Protein AF-A0A2V9ZB65-F1 (afdb_monomer_lite)

Sequence (73 aa):
RDWTTIDIDLWRHYWFGMVNRGVMAQPYWWDEQWTISVQHTEADIDKHLAAFEDVAPALAKAQQERTAAVAVH

Structure (mmCIF, N/CA/C/O backbone):
data_AF-A0A2V9ZB65-F1
#
_entry.id   AF-A0A2V9ZB65-F1
#
loop_
_atom_site.group_PDB
_atom_site.id
_atom_site.type_symbol
_atom_site.label_atom_id
_atom_site.label_alt_id
_atom_site.label_comp_id
_atom_site.label_asym_id
_atom_site.label_entity_id
_atom_site.label_seq_id
_atom_site.pdbx_PDB_ins_code
_atom_site.Cartn_x
_atom_site.Cartn_y
_atom_site.Cartn_z
_atom_site.occupancy
_atom_site.B_iso_or_equiv
_atom_site.auth_seq_id
_atom_site.auth_comp_id
_atom_site.auth_asym_id
_atom_site.auth_atom_id
_atom_site.pdbx_PDB_model_num
ATOM 1 N N . ARG A 1 1 ? 27.203 0.743 5.600 1.00 50.75 1 ARG A N 1
ATOM 2 C CA . ARG A 1 1 ? 25.920 0.067 5.916 1.00 50.75 1 ARG A CA 1
ATOM 3 C C . ARG A 1 1 ? 25.387 -0.373 4.564 1.00 50.75 1 ARG A C 1
ATOM 5 O O . ARG A 1 1 ? 24.671 0.383 3.931 1.00 50.75 1 ARG A O 1
ATOM 12 N N . ASP A 1 2 ? 25.846 -1.531 4.097 1.00 55.88 2 ASP A N 1
ATOM 13 C CA . ASP A 1 2 ? 25.891 -1.867 2.661 1.00 55.88 2 ASP A CA 1
ATOM 14 C C . ASP A 1 2 ? 24.866 -2.971 2.330 1.00 55.88 2 ASP A C 1
ATOM 16 O O . ASP A 1 2 ? 25.013 -3.721 1.374 1.00 55.88 2 ASP A O 1
ATOM 20 N N . TRP A 1 3 ? 23.844 -3.115 3.181 1.00 54.53 3 TRP A N 1
ATOM 21 C CA . TRP A 1 3 ? 23.048 -4.342 3.302 1.00 54.53 3 TRP A CA 1
ATOM 22 C C . TRP A 1 3 ? 21.655 -4.279 2.669 1.00 54.53 3 TRP A C 1
ATOM 24 O O . TRP A 1 3 ? 20.885 -5.219 2.825 1.00 54.53 3 TRP A O 1
ATOM 34 N N . THR A 1 4 ? 21.307 -3.216 1.948 1.00 60.00 4 THR A N 1
ATOM 35 C CA . THR A 1 4 ? 20.001 -3.120 1.280 1.00 60.00 4 THR A CA 1
ATOM 36 C C . THR A 1 4 ? 20.140 -2.368 -0.035 1.00 60.00 4 THR A C 1
ATOM 38 O O . THR A 1 4 ? 19.941 -1.156 -0.093 1.00 60.00 4 THR A O 1
ATOM 41 N N . THR A 1 5 ? 20.477 -3.090 -1.106 1.00 78.69 5 THR A N 1
ATOM 42 C CA . THR A 1 5 ? 20.195 -2.622 -2.467 1.00 78.69 5 THR A CA 1
ATOM 43 C C . THR A 1 5 ? 18.680 -2.631 -2.633 1.00 78.69 5 THR A C 1
ATOM 45 O O . THR A 1 5 ? 18.078 -3.672 -2.891 1.00 78.69 5 THR A O 1
ATOM 48 N N . ILE A 1 6 ? 18.054 -1.484 -2.383 1.00 85.50 6 ILE A N 1
ATOM 49 C CA . ILE A 1 6 ? 16.610 -1.298 -2.531 1.00 85.50 6 ILE A CA 1
ATOM 50 C C . ILE A 1 6 ? 16.348 -0.866 -3.962 1.00 85.50 6 ILE A C 1
ATOM 52 O O . ILE A 1 6 ? 16.967 0.069 -4.469 1.00 85.50 6 ILE A O 1
ATOM 56 N N . ASP A 1 7 ? 15.377 -1.511 -4.591 1.00 91.19 7 ASP A N 1
ATOM 57 C CA . ASP A 1 7 ? 14.851 -1.044 -5.859 1.00 91.19 7 ASP A CA 1
ATOM 58 C C . ASP A 1 7 ? 13.872 0.115 -5.621 1.00 91.19 7 ASP A C 1
ATOM 60 O O . ASP A 1 7 ? 12.673 -0.075 -5.398 1.00 91.19 7 ASP A O 1
ATOM 64 N N . ILE A 1 8 ? 14.418 1.333 -5.597 1.00 91.94 8 ILE A N 1
ATOM 65 C CA . ILE A 1 8 ? 13.666 2.560 -5.296 1.00 91.94 8 ILE A CA 1
ATOM 66 C C . ILE A 1 8 ? 12.564 2.798 -6.337 1.00 91.94 8 ILE A C 1
ATOM 68 O O . ILE A 1 8 ? 11.507 3.336 -6.004 1.00 91.94 8 ILE A O 1
ATOM 72 N N . ASP A 1 9 ? 12.772 2.380 -7.585 1.00 93.31 9 ASP A N 1
ATOM 73 C CA . ASP A 1 9 ? 11.786 2.562 -8.645 1.00 93.31 9 ASP A CA 1
ATOM 74 C C . ASP A 1 9 ? 10.611 1.588 -8.491 1.00 93.31 9 ASP A C 1
ATOM 76 O O . ASP A 1 9 ? 9.457 2.010 -8.607 1.00 93.31 9 ASP A O 1
ATOM 80 N N . LEU A 1 10 ? 10.862 0.322 -8.118 1.00 95.00 10 LEU A N 1
ATOM 81 C CA . LEU A 1 10 ? 9.783 -0.606 -7.744 1.00 95.00 10 L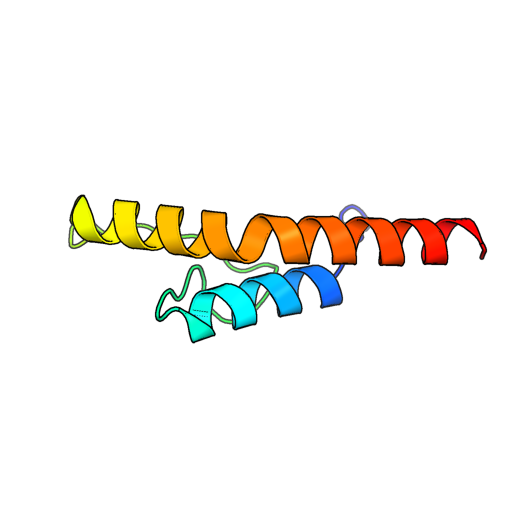EU A CA 1
ATOM 82 C C . LEU A 1 10 ? 8.973 -0.081 -6.567 1.00 95.00 10 LEU A C 1
ATOM 84 O O . LEU A 1 10 ? 7.743 -0.108 -6.600 1.00 95.00 10 LEU A O 1
ATOM 88 N N . TRP A 1 11 ? 9.669 0.394 -5.532 1.00 94.25 11 TRP A N 1
ATOM 89 C CA . TRP A 1 11 ? 9.027 0.970 -4.360 1.00 94.25 11 TRP A CA 1
ATOM 90 C C . TRP A 1 11 ? 8.157 2.171 -4.750 1.00 94.25 11 TRP A C 1
ATOM 92 O O . TRP A 1 11 ? 7.018 2.281 -4.297 1.00 94.25 11 TRP A O 1
ATOM 102 N N . ARG A 1 12 ? 8.641 3.037 -5.648 1.00 95.50 12 ARG A N 1
ATOM 103 C CA . ARG A 1 12 ? 7.880 4.193 -6.133 1.00 95.50 12 ARG A CA 1
ATOM 104 C C . ARG A 1 12 ? 6.611 3.761 -6.871 1.00 95.50 12 ARG A C 1
ATOM 106 O O . ARG A 1 12 ? 5.560 4.370 -6.668 1.00 95.50 12 ARG A O 1
ATOM 113 N N . HIS A 1 13 ? 6.679 2.710 -7.693 1.00 96.94 13 HIS A N 1
ATOM 114 C CA . HIS A 1 13 ? 5.494 2.143 -8.347 1.00 96.94 13 HIS A CA 1
ATOM 115 C C . HIS A 1 13 ? 4.482 1.605 -7.340 1.00 96.94 13 HIS A C 1
ATOM 117 O O . HIS A 1 13 ? 3.289 1.868 -7.486 1.00 96.94 13 HIS A O 1
ATOM 123 N N . TYR A 1 14 ? 4.952 0.902 -6.309 1.00 97.12 14 TYR A N 1
ATOM 124 C CA . TYR A 1 14 ? 4.107 0.439 -5.216 1.00 97.12 14 TYR A CA 1
ATOM 125 C C . TYR A 1 14 ? 3.414 1.617 -4.516 1.00 97.12 14 TYR A C 1
ATOM 127 O O . TYR A 1 14 ? 2.186 1.648 -4.430 1.00 97.12 14 TYR A O 1
ATOM 135 N N . TRP A 1 15 ? 4.183 2.623 -4.092 1.00 97.44 15 TRP A N 1
ATOM 136 C CA . TRP A 1 15 ? 3.666 3.744 -3.312 1.00 97.44 15 TRP A CA 1
ATOM 137 C C . TRP A 1 15 ? 2.608 4.545 -4.083 1.00 97.44 15 TRP A C 1
ATOM 139 O O . TRP A 1 15 ? 1.493 4.726 -3.592 1.00 97.44 15 TRP A O 1
ATOM 149 N N . PHE A 1 16 ? 2.899 4.956 -5.325 1.00 97.75 16 PHE A N 1
ATOM 150 C CA . PHE A 1 16 ? 1.904 5.656 -6.147 1.00 97.75 16 PHE A CA 1
ATOM 151 C C . PHE A 1 16 ? 0.742 4.747 -6.559 1.00 97.75 16 PHE A C 1
ATOM 153 O O . PHE A 1 16 ? -0.390 5.218 -6.648 1.00 97.75 16 PHE A O 1
ATOM 160 N N . GLY A 1 17 ? 0.990 3.453 -6.780 1.00 98.00 17 GLY A N 1
ATOM 161 C CA . GLY A 1 17 ? -0.055 2.474 -7.071 1.00 98.00 17 GLY A CA 1
ATOM 162 C C . GLY A 1 17 ? -1.115 2.426 -5.970 1.00 98.00 17 GLY A C 1
ATOM 163 O O . GLY A 1 17 ? -2.307 2.524 -6.272 1.00 98.00 17 GLY A O 1
ATOM 164 N N . MET A 1 18 ? -0.676 2.353 -4.712 1.00 98.31 18 MET A N 1
ATOM 165 C CA . MET A 1 18 ? -1.546 2.339 -3.532 1.00 98.31 18 MET A CA 1
ATOM 166 C C . MET A 1 18 ? -2.234 3.690 -3.302 1.00 98.31 18 MET A C 1
ATOM 168 O O . MET A 1 18 ? -3.454 3.742 -3.123 1.00 98.31 18 MET A O 1
ATOM 172 N N . VAL A 1 19 ? -1.493 4.803 -3.375 1.00 97.75 19 VAL A N 1
ATOM 173 C CA . VAL A 1 19 ? -2.054 6.147 -3.144 1.00 97.75 19 VAL A CA 1
ATOM 174 C C . VAL A 1 19 ? -3.117 6.501 -4.186 1.00 97.75 19 VAL A C 1
ATOM 176 O O . VAL A 1 19 ? -4.156 7.055 -3.829 1.00 97.75 19 VAL A O 1
ATOM 179 N N . ASN A 1 20 ? -2.940 6.088 -5.445 1.00 98.12 20 ASN A N 1
ATOM 180 C CA . ASN A 1 20 ? -3.951 6.256 -6.497 1.00 98.12 20 ASN A CA 1
ATOM 181 C C . ASN A 1 20 ? -5.245 5.455 -6.242 1.00 98.12 20 ASN A C 1
ATOM 183 O O . ASN A 1 20 ? -6.270 5.747 -6.852 1.00 98.12 20 ASN A O 1
ATOM 187 N N . ARG A 1 21 ? -5.221 4.476 -5.328 1.00 98.31 21 ARG A N 1
ATOM 188 C CA . ARG A 1 21 ? -6.390 3.717 -4.834 1.00 98.31 21 ARG A CA 1
ATOM 189 C C . ARG A 1 21 ? -6.891 4.229 -3.481 1.00 98.31 21 ARG A C 1
ATOM 191 O O . ARG A 1 21 ? -7.736 3.614 -2.831 1.00 98.31 21 ARG A O 1
ATOM 198 N N . GLY A 1 22 ? -6.380 5.381 -3.048 1.00 97.81 22 GLY A N 1
ATOM 199 C CA . GLY A 1 22 ? -6.754 6.022 -1.795 1.00 97.81 22 GLY A CA 1
ATOM 200 C C . GLY A 1 22 ? -6.234 5.291 -0.558 1.00 97.81 22 GLY A C 1
ATOM 201 O O . GLY A 1 22 ? -6.896 5.351 0.481 1.00 97.81 22 GLY A O 1
ATOM 202 N N . VAL A 1 23 ? -5.100 4.589 -0.671 1.00 97.69 23 VAL A N 1
ATOM 203 C CA . VAL A 1 23 ? -4.411 3.928 0.446 1.00 97.69 23 VAL A CA 1
ATOM 204 C C . VAL A 1 23 ? -2.983 4.460 0.553 1.00 97.69 23 VAL A C 1
ATOM 206 O O . VAL A 1 23 ? -2.161 4.264 -0.336 1.00 97.69 23 VAL A O 1
ATOM 209 N N . MET A 1 24 ? -2.669 5.121 1.664 1.00 96.19 24 MET A N 1
ATOM 210 C CA . MET A 1 24 ? -1.309 5.552 1.988 1.00 96.19 24 MET A CA 1
ATOM 211 C C . MET A 1 24 ? -0.686 4.533 2.945 1.00 96.19 24 MET A C 1
ATOM 213 O O . MET A 1 24 ? -0.937 4.580 4.142 1.00 96.19 24 MET A O 1
ATOM 217 N N . ALA A 1 25 ? 0.085 3.582 2.415 1.00 92.38 25 ALA A N 1
ATOM 218 C CA . ALA A 1 25 ? 0.622 2.472 3.211 1.00 92.38 25 ALA A CA 1
ATOM 219 C C . ALA A 1 25 ? 1.709 2.886 4.220 1.00 92.38 25 ALA A C 1
ATOM 221 O O . ALA A 1 25 ? 1.844 2.281 5.280 1.00 92.38 25 ALA A O 1
ATOM 222 N N . GLN A 1 26 ? 2.482 3.914 3.876 1.00 93.81 26 GLN A N 1
ATOM 223 C CA . GLN A 1 26 ? 3.540 4.495 4.700 1.00 93.81 26 GLN A CA 1
ATOM 224 C C . GLN A 1 26 ? 3.754 5.967 4.287 1.00 93.81 26 GLN A C 1
ATOM 226 O O . GLN A 1 26 ? 3.375 6.337 3.162 1.00 93.81 26 GLN A O 1
ATOM 231 N N . PRO A 1 27 ? 4.379 6.807 5.136 1.00 92.88 27 PRO A N 1
ATOM 232 C CA . PRO A 1 27 ? 4.906 8.106 4.716 1.00 92.88 27 PRO A CA 1
ATOM 233 C C . PRO A 1 27 ? 5.816 7.986 3.482 1.00 92.88 27 PRO A C 1
ATOM 235 O O . PRO A 1 27 ? 6.321 6.914 3.167 1.00 92.88 27 PRO A O 1
ATOM 238 N N . TYR A 1 28 ? 6.008 9.067 2.726 1.00 90.69 28 TYR A N 1
ATO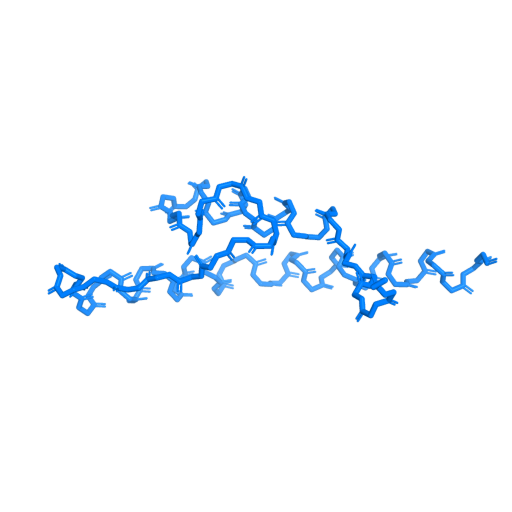M 239 C CA . TYR A 1 28 ? 6.767 8.998 1.473 1.00 90.69 28 TYR A CA 1
ATOM 240 C C . TYR A 1 28 ? 8.273 8.789 1.715 1.00 90.69 28 TYR A C 1
ATOM 242 O O . TYR A 1 28 ? 9.011 9.764 1.792 1.00 90.69 28 TYR A O 1
ATOM 250 N N . TRP A 1 29 ? 8.707 7.529 1.817 1.00 90.31 29 TRP A N 1
ATOM 251 C CA . TRP A 1 29 ? 10.048 7.010 1.514 1.00 90.31 29 TRP A CA 1
ATOM 252 C C . TRP A 1 29 ? 10.130 5.495 1.750 1.00 90.31 29 TRP A C 1
ATOM 254 O O . TRP A 1 29 ? 9.236 4.907 2.356 1.00 90.31 29 TRP A O 1
ATOM 264 N N . TRP A 1 30 ? 11.156 4.831 1.212 1.00 87.44 30 TRP A N 1
ATOM 265 C CA . TRP A 1 30 ? 11.276 3.366 1.268 1.00 87.44 30 TRP A CA 1
ATOM 266 C C . TRP A 1 30 ? 11.748 2.841 2.625 1.00 87.44 30 TRP A C 1
ATOM 268 O O . TRP A 1 30 ? 11.477 1.689 2.953 1.00 87.44 30 TRP A O 1
ATOM 278 N N . ASP A 1 31 ? 12.435 3.673 3.402 1.00 89.44 31 ASP A N 1
ATOM 279 C CA . ASP A 1 31 ? 12.919 3.383 4.752 1.00 89.44 31 ASP A CA 1
ATOM 280 C C . ASP A 1 31 ? 11.904 3.748 5.849 1.00 89.44 31 ASP A C 1
ATOM 282 O O . ASP A 1 31 ? 12.167 3.541 7.035 1.00 89.44 31 ASP A O 1
ATOM 286 N N . GLU A 1 32 ? 10.725 4.230 5.455 1.00 91.56 32 GLU A N 1
ATOM 287 C CA . GLU A 1 32 ? 9.614 4.534 6.352 1.00 91.56 32 GLU A CA 1
ATOM 288 C C . GLU A 1 32 ? 8.853 3.280 6.796 1.00 91.56 32 GLU A C 1
ATOM 290 O O . GLU A 1 32 ? 8.703 2.297 6.064 1.00 91.56 32 GLU A O 1
ATOM 295 N N . GLN A 1 33 ? 8.333 3.330 8.021 1.00 90.12 33 GLN A N 1
ATOM 296 C CA . GLN A 1 33 ? 7.632 2.210 8.643 1.00 90.12 33 GLN A CA 1
ATOM 297 C C . GLN A 1 33 ? 6.158 2.161 8.233 1.00 90.12 33 GLN A C 1
ATOM 299 O O . GLN A 1 33 ? 5.485 3.186 8.109 1.00 90.12 33 GLN A O 1
ATOM 304 N N . TRP A 1 34 ? 5.630 0.944 8.108 1.00 91.25 34 TRP A N 1
ATOM 305 C CA . TRP A 1 34 ? 4.189 0.716 8.053 1.00 91.25 34 TRP A CA 1
ATOM 306 C C . TRP A 1 34 ? 3.651 0.748 9.472 1.00 91.25 34 TRP A C 1
ATOM 308 O O . TRP A 1 34 ? 4.149 0.039 10.348 1.00 91.25 34 TRP A O 1
ATOM 318 N N . THR A 1 35 ? 2.635 1.569 9.702 1.00 91.88 35 THR A N 1
ATOM 319 C CA . THR A 1 35 ? 2.033 1.711 11.026 1.00 91.88 35 THR A CA 1
ATOM 320 C C . THR A 1 35 ? 0.547 1.415 10.961 1.00 91.88 35 THR A C 1
ATOM 322 O O . THR A 1 35 ? -0.124 1.708 9.975 1.00 91.88 35 THR A O 1
ATOM 325 N N . ILE A 1 36 ? 0.036 0.823 12.037 1.00 93.69 36 ILE A N 1
ATOM 326 C CA . ILE A 1 36 ? -1.390 0.640 12.277 1.00 93.69 36 ILE A CA 1
ATOM 327 C C . ILE A 1 36 ? -1.755 1.396 13.554 1.00 93.69 36 ILE A C 1
ATOM 329 O O . ILE A 1 36 ? -0.973 1.483 14.499 1.00 93.69 36 ILE A O 1
ATOM 333 N N . SER A 1 37 ? -2.948 1.969 13.567 1.00 94.88 37 SER A N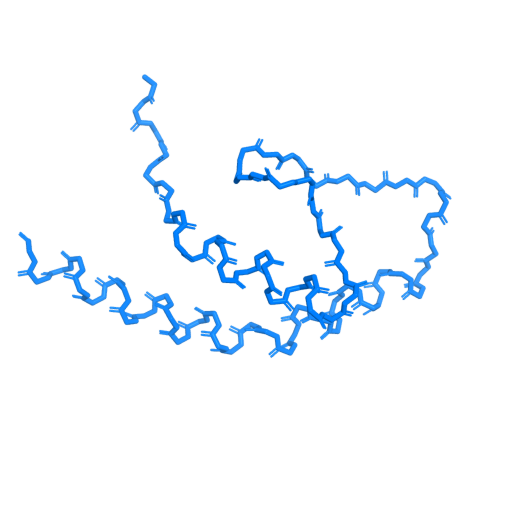 1
ATOM 334 C CA . SER A 1 37 ? -3.509 2.717 14.697 1.00 94.88 37 SER A CA 1
ATOM 335 C C . SER A 1 37 ? -4.746 2.003 15.221 1.00 94.88 37 SER A C 1
ATOM 337 O O . SER A 1 37 ? -5.472 1.403 14.434 1.00 94.88 37 SER A O 1
ATOM 339 N N . VAL A 1 38 ? -5.041 2.160 16.514 1.00 97.00 38 VAL A N 1
ATOM 340 C CA . VAL A 1 38 ? -6.287 1.689 17.155 1.00 97.00 38 VAL A CA 1
ATOM 341 C C . VAL A 1 38 ? -7.562 2.270 16.530 1.00 97.00 38 VAL A C 1
ATOM 343 O O . VAL A 1 38 ? -8.652 1.795 16.818 1.00 97.00 38 VAL A O 1
ATOM 346 N N . GLN A 1 39 ? -7.433 3.311 15.702 1.00 97.69 39 GLN A N 1
ATOM 347 C CA . GLN A 1 39 ? -8.539 3.896 14.942 1.00 97.69 39 GLN A CA 1
ATOM 348 C C . GLN A 1 39 ? -8.864 3.138 13.645 1.00 97.69 39 GLN A C 1
ATOM 350 O O . GLN A 1 39 ? -9.916 3.399 13.072 1.00 97.69 39 GLN A O 1
ATOM 355 N N . HIS A 1 40 ? -7.993 2.241 13.165 1.00 97.38 40 HIS A N 1
ATOM 356 C CA . HIS A 1 40 ? -8.290 1.456 11.964 1.00 97.38 40 HIS A CA 1
ATOM 357 C C . HIS A 1 40 ? -9.381 0.432 12.254 1.00 97.38 40 HIS A C 1
ATOM 359 O O . HIS A 1 40 ? -9.376 -0.242 13.285 1.00 97.38 40 HIS A O 1
ATOM 365 N N . THR A 1 41 ? -10.290 0.305 11.303 1.00 98.44 41 THR A N 1
ATOM 366 C CA . THR A 1 41 ? -11.350 -0.697 11.278 1.00 98.44 41 THR A CA 1
ATOM 367 C C . THR A 1 41 ? -10.956 -1.872 10.386 1.00 98.44 41 THR A C 1
ATOM 369 O O . THR A 1 41 ? -10.021 -1.777 9.592 1.00 98.44 41 THR A O 1
ATOM 372 N N . GLU A 1 42 ? -11.700 -2.977 10.463 1.00 98.19 42 GLU A N 1
ATOM 373 C CA . GLU A 1 42 ? -11.535 -4.102 9.529 1.00 98.19 42 GLU A CA 1
ATOM 374 C C . GLU A 1 42 ? -11.711 -3.658 8.071 1.00 98.19 42 GLU A C 1
ATOM 376 O O . GLU A 1 42 ? -10.922 -4.039 7.214 1.00 98.19 42 GLU A O 1
ATOM 381 N N . ALA A 1 43 ? -12.654 -2.749 7.802 1.00 98.38 43 ALA A N 1
ATOM 382 C CA . ALA A 1 43 ? -12.873 -2.209 6.462 1.00 98.38 43 ALA A CA 1
ATOM 383 C C . ALA A 1 43 ? -11.653 -1.441 5.917 1.00 98.38 43 ALA A C 1
ATOM 385 O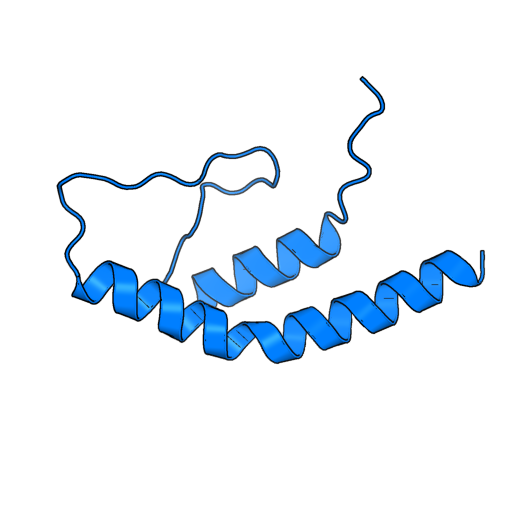 O . ALA A 1 43 ? -11.403 -1.461 4.711 1.00 98.38 43 ALA A O 1
ATOM 386 N N . ASP A 1 44 ? -10.875 -0.780 6.782 1.00 97.88 44 ASP A N 1
ATOM 387 C CA . ASP A 1 44 ? -9.632 -0.118 6.370 1.00 97.88 44 ASP A CA 1
ATOM 388 C C . ASP A 1 44 ? -8.561 -1.143 5.970 1.00 97.88 44 ASP A C 1
ATOM 390 O O . ASP A 1 44 ? -7.831 -0.932 4.996 1.00 97.88 44 ASP A O 1
ATOM 394 N N . ILE A 1 45 ? -8.497 -2.272 6.686 1.00 97.50 45 ILE A N 1
ATOM 395 C CA . ILE A 1 45 ? -7.598 -3.388 6.365 1.00 97.50 45 ILE A CA 1
ATOM 396 C C . ILE A 1 45 ? -8.011 -4.039 5.048 1.00 97.50 45 ILE A C 1
ATOM 398 O O . ILE A 1 45 ? -7.173 -4.204 4.162 1.00 97.50 45 ILE A O 1
ATOM 402 N N . ASP A 1 46 ? -9.298 -4.325 4.873 1.00 98.44 46 ASP A N 1
ATOM 403 C CA . ASP A 1 46 ? -9.826 -4.910 3.642 1.00 98.44 46 ASP A CA 1
ATOM 404 C C . ASP A 1 46 ? -9.573 -3.998 2.440 1.00 98.44 46 ASP A C 1
ATOM 406 O O . ASP A 1 46 ? -9.137 -4.460 1.385 1.00 98.44 46 ASP A O 1
ATOM 410 N N . LYS A 1 47 ? -9.756 -2.681 2.602 1.00 98.25 47 LYS A N 1
ATOM 411 C CA . LYS A 1 47 ? -9.430 -1.702 1.558 1.00 98.25 47 LYS A CA 1
ATOM 412 C C . LYS A 1 47 ? -7.945 -1.734 1.200 1.00 98.25 47 LYS A C 1
ATOM 414 O O . LYS A 1 47 ? -7.605 -1.650 0.020 1.00 98.25 47 LYS A O 1
ATOM 419 N N . HIS A 1 48 ? -7.063 -1.833 2.193 1.00 97.75 48 HIS A N 1
ATOM 420 C CA . HIS A 1 48 ? -5.628 -1.942 1.952 1.00 97.75 48 HIS A CA 1
ATOM 421 C C . HIS A 1 48 ? -5.294 -3.210 1.157 1.00 97.75 48 HIS A C 1
ATOM 423 O O . HIS A 1 48 ? -4.591 -3.131 0.149 1.00 97.75 48 HIS A O 1
ATOM 429 N N . LEU A 1 49 ? -5.823 -4.361 1.579 1.00 98.19 49 LEU A N 1
ATOM 430 C CA . LEU A 1 49 ? -5.593 -5.643 0.913 1.00 98.19 49 LEU A CA 1
ATOM 431 C C . LEU A 1 49 ? -6.129 -5.638 -0.521 1.00 98.19 49 LEU A C 1
ATOM 433 O O . LEU A 1 49 ? -5.393 -6.001 -1.433 1.00 98.19 49 LEU A O 1
ATOM 437 N N . ALA A 1 50 ? -7.349 -5.142 -0.737 1.00 98.69 50 ALA A N 1
ATOM 438 C CA . ALA A 1 50 ? -7.947 -5.033 -2.065 1.00 98.69 50 ALA A CA 1
ATOM 439 C C . ALA A 1 50 ? -7.152 -4.092 -2.988 1.00 98.69 50 ALA A C 1
ATOM 441 O O . ALA A 1 50 ? -6.944 -4.391 -4.163 1.00 98.69 50 ALA A O 1
ATOM 442 N N . ALA A 1 51 ? -6.664 -2.961 -2.464 1.00 98.56 51 ALA A N 1
ATOM 443 C CA . ALA A 1 51 ? -5.809 -2.057 -3.230 1.00 98.56 51 ALA A CA 1
ATOM 444 C C . ALA A 1 51 ? -4.482 -2.724 -3.618 1.00 98.56 51 ALA A C 1
ATOM 446 O O . ALA A 1 51 ? -4.024 -2.544 -4.748 1.00 98.56 51 ALA A O 1
ATOM 447 N N . PHE A 1 52 ? -3.882 -3.498 -2.705 1.00 98.25 52 PHE A N 1
ATOM 448 C CA . PHE A 1 52 ? -2.652 -4.228 -2.990 1.00 98.25 52 PHE A CA 1
ATOM 449 C C . PHE A 1 52 ? -2.870 -5.349 -4.012 1.00 98.25 52 PHE A C 1
ATOM 451 O O . PHE A 1 52 ? -2.083 -5.474 -4.948 1.00 98.25 52 PHE A O 1
ATOM 458 N N . GLU A 1 53 ? -3.950 -6.120 -3.875 1.00 98.69 53 GLU A N 1
ATOM 459 C CA . GLU A 1 53 ? -4.324 -7.184 -4.811 1.00 98.69 53 GLU A CA 1
ATOM 460 C C . GLU A 1 53 ? -4.455 -6.657 -6.247 1.00 98.69 53 GLU A C 1
ATOM 462 O O . GLU A 1 53 ? -3.944 -7.277 -7.178 1.00 98.69 53 GLU A O 1
ATOM 467 N N . ASP A 1 54 ? -5.037 -5.468 -6.426 1.00 98.62 54 ASP A N 1
ATOM 468 C CA . ASP A 1 54 ? -5.166 -4.832 -7.741 1.00 98.62 54 ASP A CA 1
ATOM 469 C C . ASP A 1 54 ? -3.815 -4.371 -8.332 1.00 98.62 54 ASP A C 1
ATOM 471 O O . ASP A 1 54 ? -3.582 -4.489 -9.537 1.00 98.62 54 ASP A O 1
ATOM 475 N N . VAL A 1 55 ? -2.876 -3.866 -7.517 1.00 98.31 55 VAL A N 1
ATOM 476 C CA . VAL A 1 55 ? -1.560 -3.411 -8.025 1.00 98.31 55 VAL A CA 1
ATOM 477 C C . VAL A 1 55 ? -0.535 -4.533 -8.174 1.00 98.31 55 VAL A C 1
ATOM 479 O O . VAL A 1 55 ? 0.389 -4.408 -8.985 1.00 98.31 55 VAL A O 1
ATOM 482 N N . ALA A 1 56 ? -0.667 -5.619 -7.412 1.00 98.38 56 ALA A N 1
ATOM 483 C CA . ALA A 1 56 ? 0.336 -6.675 -7.320 1.00 98.38 56 ALA A CA 1
ATOM 484 C C . ALA A 1 56 ? 0.730 -7.288 -8.681 1.00 98.38 56 ALA A C 1
ATOM 486 O O . ALA A 1 56 ? 1.933 -7.440 -8.914 1.00 98.38 56 ALA A O 1
ATOM 487 N N . PRO A 1 57 ? -0.191 -7.566 -9.631 1.00 98.44 57 PRO A N 1
ATOM 488 C CA . PRO A 1 57 ? 0.183 -8.099 -10.943 1.00 98.44 57 PRO A CA 1
ATOM 489 C C . PRO A 1 57 ? 1.082 -7.153 -11.751 1.00 98.44 57 PRO A C 1
ATOM 491 O O . PRO A 1 57 ? 2.055 -7.587 -12.372 1.00 98.44 57 PRO A O 1
ATOM 494 N N . ALA A 1 58 ? 0.794 -5.847 -11.722 1.00 98.06 58 ALA A N 1
ATOM 495 C CA . ALA A 1 58 ? 1.599 -4.845 -12.418 1.00 98.06 58 ALA A CA 1
ATOM 496 C C . ALA A 1 58 ? 2.983 -4.685 -11.770 1.00 98.06 58 ALA A C 1
ATOM 498 O O . ALA A 1 58 ? 3.985 -4.571 -12.477 1.00 98.06 58 ALA A O 1
ATOM 499 N N . LEU A 1 59 ? 3.052 -4.738 -10.435 1.00 97.69 59 LEU A N 1
ATOM 500 C CA . LEU A 1 59 ? 4.317 -4.705 -9.698 1.00 97.69 59 LEU A CA 1
ATOM 501 C C . LEU A 1 59 ? 5.173 -5.941 -9.979 1.00 97.69 59 LEU A C 1
ATOM 503 O O . LEU A 1 59 ? 6.372 -5.799 -10.209 1.00 97.69 59 LEU A O 1
ATOM 507 N N . ALA A 1 60 ? 4.568 -7.130 -10.024 1.00 97.69 60 ALA A N 1
ATOM 508 C CA . ALA A 1 60 ? 5.260 -8.371 -10.357 1.00 97.69 60 ALA A CA 1
ATOM 509 C C . ALA A 1 60 ? 5.859 -8.318 -11.769 1.00 97.69 60 ALA A C 1
ATOM 511 O O . ALA A 1 60 ? 7.030 -8.652 -11.958 1.00 97.69 60 ALA A O 1
ATOM 512 N N . LYS A 1 61 ? 5.092 -7.825 -12.751 1.00 97.69 61 LYS A N 1
ATOM 513 C CA . LYS A 1 61 ? 5.589 -7.596 -14.113 1.00 97.69 61 LYS A CA 1
ATOM 514 C C . LYS A 1 61 ? 6.768 -6.614 -14.125 1.00 97.69 61 LYS A C 1
ATOM 516 O O . LYS A 1 61 ? 7.824 -6.940 -14.660 1.00 97.69 61 LYS A O 1
ATOM 521 N N . ALA A 1 62 ? 6.624 -5.455 -13.481 1.00 96.44 62 ALA A N 1
ATOM 522 C CA . ALA A 1 62 ? 7.690 -4.455 -13.411 1.00 96.44 62 ALA A CA 1
ATOM 523 C C . ALA A 1 62 ? 8.949 -4.994 -12.708 1.00 96.44 62 ALA A C 1
ATOM 525 O O . ALA A 1 62 ? 10.070 -4.682 -13.101 1.00 96.44 62 ALA A O 1
ATOM 526 N N . GLN A 1 63 ? 8.789 -5.817 -11.667 1.00 95.00 63 GLN A N 1
ATOM 527 C CA . GLN A 1 63 ? 9.905 -6.470 -10.985 1.00 95.00 63 GLN A CA 1
ATOM 528 C C . GLN A 1 63 ? 10.665 -7.411 -11.924 1.00 95.00 63 GLN A C 1
ATOM 530 O O . GLN A 1 63 ? 11.888 -7.324 -11.992 1.00 95.00 63 GLN A O 1
ATOM 535 N N . GLN A 1 64 ? 9.961 -8.261 -12.676 1.00 95.00 64 GLN A N 1
ATOM 536 C CA . GLN A 1 64 ? 10.578 -9.170 -13.648 1.00 95.00 64 GLN A CA 1
ATOM 537 C C . GLN A 1 64 ? 11.361 -8.410 -14.727 1.00 95.00 64 GLN A C 1
ATOM 539 O O . GLN A 1 64 ? 12.507 -8.757 -15.008 1.00 95.00 64 GLN A O 1
ATOM 544 N N . GLU A 1 65 ? 10.772 -7.350 -15.288 1.00 93.81 65 GLU A N 1
ATOM 545 C CA . GLU A 1 65 ? 11.405 -6.509 -16.313 1.00 93.81 65 GLU A CA 1
ATOM 546 C C . GLU A 1 65 ? 12.707 -5.871 -15.805 1.00 93.81 65 GLU A C 1
ATOM 548 O O . GLU A 1 65 ? 13.723 -5.883 -16.504 1.00 93.81 65 GLU A O 1
ATOM 553 N N . ARG A 1 66 ? 12.719 -5.372 -14.563 1.00 88.56 66 ARG A N 1
ATOM 554 C CA . ARG A 1 66 ? 13.920 -4.754 -13.982 1.00 88.56 66 ARG A CA 1
ATOM 555 C C . ARG A 1 66 ? 14.969 -5.766 -13.531 1.00 88.56 66 ARG A C 1
ATOM 557 O O . ARG A 1 66 ? 16.155 -5.516 -13.723 1.00 88.56 66 ARG A O 1
ATOM 564 N N . T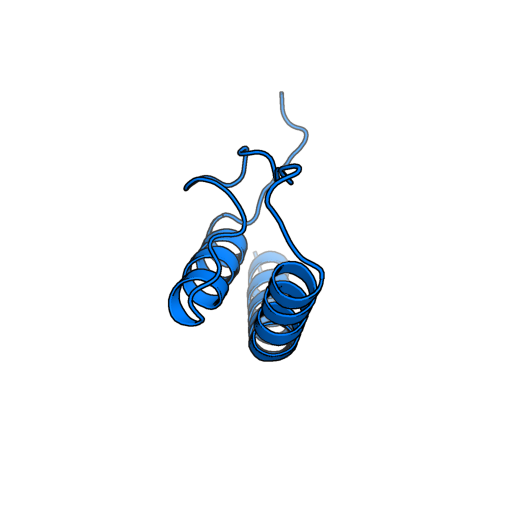HR A 1 67 ? 14.578 -6.918 -12.980 1.00 84.62 67 THR A N 1
ATOM 565 C CA . THR A 1 67 ? 15.535 -7.992 -12.657 1.00 84.62 67 THR A CA 1
ATOM 566 C C . THR A 1 67 ? 16.229 -8.505 -13.919 1.00 84.62 67 THR A C 1
ATOM 568 O O . THR A 1 67 ? 17.440 -8.721 -13.902 1.00 84.62 67 THR A O 1
ATOM 571 N N . ALA A 1 68 ? 15.494 -8.640 -15.028 1.00 80.00 68 ALA A N 1
ATOM 572 C CA . ALA A 1 68 ? 16.077 -9.002 -16.316 1.00 80.00 68 ALA A CA 1
ATOM 573 C C . ALA A 1 68 ? 17.079 -7.946 -16.815 1.00 80.00 68 ALA A C 1
ATOM 575 O O . ALA A 1 68 ? 18.149 -8.313 -17.287 1.00 80.00 68 ALA A O 1
ATOM 576 N N . ALA A 1 69 ? 16.778 -6.651 -16.665 1.00 73.19 69 ALA A N 1
ATOM 577 C CA . ALA A 1 69 ? 17.691 -5.573 -17.054 1.00 73.19 69 ALA A CA 1
ATOM 578 C C . ALA A 1 69 ? 19.004 -5.575 -16.247 1.00 73.19 69 ALA A C 1
ATOM 580 O O . ALA A 1 69 ? 20.071 -5.368 -16.819 1.00 73.19 69 ALA A O 1
ATOM 581 N N . VAL A 1 70 ? 18.943 -5.855 -14.940 1.00 70.69 70 VAL A N 1
ATOM 582 C CA . VAL A 1 70 ? 20.141 -5.959 -14.085 1.00 70.69 70 VAL A CA 1
ATOM 583 C C . VAL A 1 70 ? 21.020 -7.150 -14.474 1.00 70.69 70 VAL A C 1
ATOM 585 O O . VAL A 1 70 ? 22.233 -7.035 -14.426 1.00 70.69 70 VAL A O 1
ATOM 588 N N . ALA A 1 71 ? 20.440 -8.280 -14.889 1.00 62.59 71 ALA A N 1
ATOM 589 C CA . ALA A 1 71 ? 21.201 -9.481 -15.252 1.00 62.59 71 ALA A CA 1
ATOM 590 C C . ALA A 1 71 ? 21.983 -9.369 -16.580 1.00 62.59 71 ALA A C 1
ATOM 592 O O . ALA A 1 71 ? 22.795 -10.241 -16.886 1.00 62.59 71 ALA A O 1
ATOM 593 N N . VAL A 1 72 ? 21.709 -8.341 -17.389 1.00 62.50 72 VAL A N 1
ATOM 594 C CA . VAL A 1 72 ? 22.341 -8.106 -18.702 1.00 62.50 72 VAL A CA 1
ATOM 595 C C . VAL A 1 72 ? 23.551 -7.158 -18.600 1.00 62.50 72 VAL A C 1
ATOM 597 O O . VAL A 1 72 ? 24.302 -7.015 -19.567 1.00 62.50 72 VAL A O 1
ATOM 600 N N . HIS A 1 73 ? 23.769 -6.545 -17.434 1.00 46.97 73 HIS A N 1
ATOM 601 C CA . HIS A 1 73 ? 24.874 -5.630 -17.136 1.00 46.97 73 HIS A CA 1
ATOM 602 C C . HIS A 1 73 ? 25.834 -6.218 -16.098 1.00 46.97 73 HIS A C 1
ATOM 604 O O . HIS A 1 73 ? 27.020 -5.818 -16.143 1.00 46.97 73 HIS A O 1
#

Secondary structure (D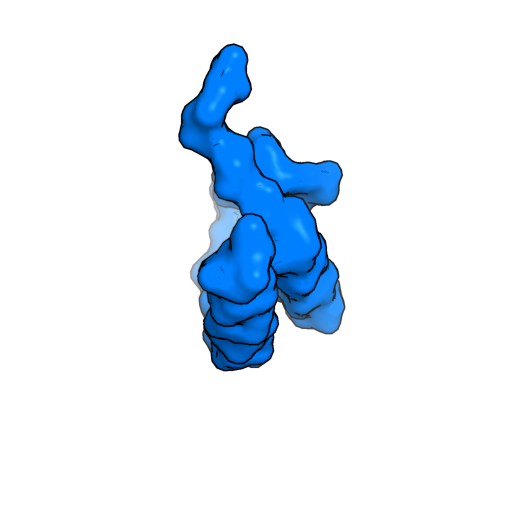SSP, 8-state):
-------HHHHHHHHHHHHTTT---SSSSTTPPP---TT--HHHHHHHHHHHHHHHHHHHHHHHHHHHHHTT-

Foldseek 3Di:
DPPDPDPQVLVVLVQVLLVVLVHRQFPPDPPTDGDDDPPDDVVNVVSSVVSCVVSVVVSVVVVVVVVVVVVVD

Radius of gyration: 14.33 Å; chains: 1; bounding box: 39×18×36 Å

pLDDT: mean 90.57, std 12.65, range [46.97, 98.69]